Protein AF-A0A0R3RYG3-F1 (afdb_monomer_lite)

Structure (mmCIF, N/CA/C/O backbone):
data_AF-A0A0R3RYG3-F1
#
_entry.id   AF-A0A0R3RYG3-F1
#
loop_
_atom_site.group_PDB
_atom_site.id
_atom_site.type_symbol
_atom_site.label_atom_id
_atom_site.label_alt_id
_atom_site.label_comp_id
_atom_site.label_asym_id
_atom_site.label_entity_id
_atom_site.label_seq_id
_atom_site.pdbx_PDB_ins_code
_atom_site.Cartn_x
_atom_site.Cartn_y
_atom_site.Cartn_z
_atom_site.occupancy
_atom_site.B_iso_or_equiv
_atom_site.auth_seq_id
_atom_site.auth_comp_id
_atom_site.auth_asym_id
_atom_site.auth_atom_id
_atom_site.pdbx_PDB_model_num
ATOM 1 N N . MET A 1 1 ? -20.595 -6.042 23.105 1.00 48.53 1 MET A N 1
ATOM 2 C CA . MET A 1 1 ? -19.994 -6.110 21.751 1.00 48.53 1 MET A CA 1
ATOM 3 C C . MET A 1 1 ? -18.512 -6.395 21.918 1.00 48.53 1 MET A C 1
ATOM 5 O O . MET A 1 1 ? -17.896 -5.761 22.763 1.00 48.53 1 MET A O 1
ATOM 9 N N . ASN A 1 2 ? -17.970 -7.374 21.192 1.00 66.12 2 ASN A N 1
ATOM 10 C CA . ASN A 1 2 ? -16.599 -7.864 21.377 1.00 66.12 2 ASN A CA 1
ATOM 11 C C . ASN A 1 2 ? -15.598 -6.833 20.836 1.00 66.12 2 ASN A C 1
ATOM 13 O O . ASN A 1 2 ? -15.399 -6.761 19.625 1.00 66.12 2 ASN A O 1
ATOM 17 N N . ALA A 1 3 ? -15.005 -6.037 21.730 1.00 70.38 3 ALA A N 1
ATOM 18 C CA . ALA A 1 3 ? -14.041 -4.983 21.399 1.00 70.38 3 ALA A CA 1
ATOM 19 C C . ALA A 1 3 ? -12.876 -5.487 20.520 1.00 70.38 3 ALA A C 1
ATOM 21 O O . ALA A 1 3 ? -12.441 -4.783 19.615 1.00 70.38 3 ALA A O 1
ATOM 22 N N . ASP A 1 4 ? -12.470 -6.743 20.711 1.00 79.88 4 ASP A N 1
ATOM 23 C CA . ASP A 1 4 ? -11.403 -7.427 19.970 1.00 79.88 4 ASP A CA 1
ATOM 24 C C . ASP A 1 4 ? -11.675 -7.514 18.450 1.00 79.88 4 ASP A C 1
ATOM 26 O O . ASP A 1 4 ? -10.835 -7.180 17.616 1.00 79.88 4 ASP A O 1
ATOM 30 N N . ILE A 1 5 ? -12.916 -7.845 18.066 1.00 91.12 5 ILE A N 1
ATOM 31 C CA . ILE A 1 5 ? -13.314 -7.948 16.652 1.00 91.12 5 ILE A CA 1
ATOM 32 C C . ILE A 1 5 ? -13.326 -6.568 15.988 1.00 91.12 5 ILE A C 1
ATOM 34 O O . ILE A 1 5 ? -12.992 -6.445 14.810 1.00 91.12 5 ILE A O 1
ATOM 38 N N . THR A 1 6 ? -13.734 -5.530 16.719 1.00 89.62 6 THR A N 1
ATOM 39 C CA . THR A 1 6 ? -13.742 -4.156 16.202 1.00 89.62 6 THR A CA 1
ATOM 40 C C . THR A 1 6 ? -12.319 -3.667 15.955 1.00 89.62 6 THR A C 1
ATOM 42 O O . THR A 1 6 ? -12.029 -3.180 14.866 1.00 89.62 6 THR A O 1
ATOM 45 N N . GLN A 1 7 ? -11.413 -3.895 16.903 1.00 88.50 7 GLN A N 1
ATOM 46 C CA . GLN A 1 7 ? -10.016 -3.482 16.792 1.00 88.50 7 GLN A CA 1
ATOM 47 C C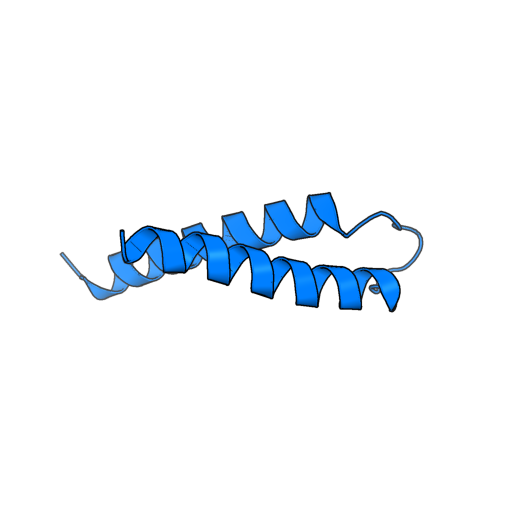 . GLN A 1 7 ? -9.292 -4.207 15.645 1.00 88.50 7 GLN A C 1
ATOM 49 O O . GLN A 1 7 ? -8.550 -3.596 14.874 1.00 88.50 7 GLN A O 1
ATOM 54 N N . LEU A 1 8 ? -9.577 -5.501 15.458 1.00 92.81 8 LEU A N 1
ATOM 55 C CA . LEU A 1 8 ? -9.081 -6.259 14.311 1.00 92.81 8 LEU A CA 1
ATOM 56 C C . LEU A 1 8 ? -9.603 -5.693 12.981 1.00 92.81 8 LEU A C 1
ATOM 58 O O . LEU A 1 8 ? -8.842 -5.562 12.024 1.00 92.81 8 LEU A O 1
ATOM 62 N N . LYS A 1 9 ? -10.892 -5.337 12.902 1.00 93.38 9 LYS A N 1
ATOM 63 C CA . LYS A 1 9 ? -11.483 -4.736 11.693 1.00 93.38 9 LYS A CA 1
ATOM 64 C C . LYS A 1 9 ? -10.852 -3.390 11.349 1.00 93.38 9 LYS A C 1
ATOM 66 O O . LYS A 1 9 ? -10.587 -3.130 10.175 1.00 93.38 9 LYS A O 1
ATOM 71 N N . GLU A 1 10 ? -10.604 -2.552 12.347 1.00 90.62 10 GLU A N 1
ATOM 72 C CA . GLU A 1 10 ? -9.926 -1.267 12.168 1.00 90.62 10 GLU A CA 1
ATOM 73 C C . GLU A 1 10 ? -8.505 -1.473 11.638 1.00 90.62 10 GLU A C 1
ATOM 75 O O . GLU A 1 10 ? -8.144 -0.903 10.607 1.00 90.62 10 GLU A O 1
ATOM 80 N N . PHE A 1 11 ? -7.740 -2.380 12.251 1.00 91.62 11 PHE A N 1
ATOM 81 C CA . PHE A 1 11 ? -6.403 -2.739 11.780 1.00 91.62 11 PHE A CA 1
ATOM 82 C C . PHE A 1 11 ? -6.406 -3.225 10.323 1.00 91.62 11 PHE A C 1
ATOM 84 O O . PHE A 1 11 ? -5.626 -2.741 9.501 1.00 91.62 11 PHE A O 1
ATOM 91 N N . LEU A 1 12 ? -7.308 -4.149 9.976 1.00 94.62 12 LEU A N 1
ATOM 92 C CA . LEU A 1 12 ? -7.414 -4.684 8.616 1.00 94.62 12 LEU A CA 1
ATOM 93 C C . LEU A 1 12 ? -7.815 -3.609 7.601 1.00 94.62 12 LEU A C 1
ATOM 95 O O . LEU A 1 12 ? -7.349 -3.630 6.464 1.00 94.62 12 LEU A O 1
ATOM 99 N N . THR A 1 13 ? -8.636 -2.641 8.005 1.00 93.75 13 THR A N 1
ATOM 100 C CA . THR A 1 13 ? -9.013 -1.512 7.146 1.00 93.75 13 THR A CA 1
ATOM 101 C C . THR A 1 13 ? -7.796 -0.643 6.819 1.00 93.75 13 THR A C 1
ATOM 103 O O . THR A 1 13 ? -7.574 -0.296 5.654 1.00 93.75 13 THR A O 1
ATOM 106 N N . VAL A 1 14 ? -6.960 -0.344 7.820 1.00 93.12 14 VAL A N 1
ATOM 107 C CA . VAL A 1 14 ? -5.707 0.403 7.616 1.00 93.12 14 VAL A CA 1
ATOM 108 C C . VAL A 1 14 ? -4.736 -0.397 6.748 1.00 93.12 14 VAL A C 1
ATOM 110 O O . VAL A 1 14 ? -4.165 0.153 5.808 1.00 93.12 14 VAL A O 1
ATOM 113 N N . TYR A 1 15 ? -4.592 -1.701 6.998 1.00 94.88 15 TYR A N 1
ATOM 114 C CA . TYR A 1 15 ? -3.747 -2.589 6.197 1.00 94.88 15 TYR A CA 1
ATOM 115 C C . TYR A 1 15 ? -4.172 -2.634 4.720 1.00 94.88 15 TYR A C 1
ATOM 117 O O . TYR A 1 15 ? -3.332 -2.499 3.829 1.00 94.88 15 TYR A O 1
ATOM 125 N N . ASN A 1 16 ? -5.469 -2.768 4.439 1.00 96.31 16 ASN A N 1
ATOM 126 C CA . ASN A 1 16 ? -5.989 -2.778 3.069 1.00 96.31 16 ASN A CA 1
ATOM 127 C C . ASN A 1 16 ? -5.743 -1.439 2.358 1.00 96.31 16 ASN A C 1
ATOM 129 O O . ASN A 1 16 ? -5.377 -1.408 1.186 1.00 96.31 16 ASN A O 1
ATOM 133 N N . THR A 1 17 ? -5.877 -0.326 3.082 1.00 95.06 17 THR A N 1
ATOM 134 C CA . THR A 1 17 ? -5.610 1.012 2.534 1.00 95.06 17 THR A CA 1
ATOM 135 C C . THR A 1 17 ? -4.119 1.216 2.243 1.00 95.06 17 THR A C 1
ATOM 137 O O . THR A 1 17 ? -3.754 1.706 1.174 1.00 95.06 17 THR A O 1
ATOM 140 N N . LEU A 1 18 ? -3.246 0.804 3.170 1.00 95.56 18 LEU A N 1
ATOM 141 C CA . LEU A 1 18 ? -1.789 0.823 3.007 1.00 95.56 18 LEU A CA 1
ATOM 142 C C . LEU A 1 18 ? -1.369 0.018 1.772 1.00 95.56 18 LEU A C 1
ATOM 144 O O . LEU A 1 18 ? -0.592 0.499 0.948 1.00 95.56 18 LEU A O 1
ATOM 148 N N . THR A 1 19 ? -1.869 -1.213 1.659 1.00 96.62 19 THR A N 1
ATOM 149 C CA . THR A 1 19 ? -1.488 -2.132 0.583 1.00 96.62 19 THR A CA 1
ATOM 150 C C . THR A 1 19 ? -1.935 -1.631 -0.786 1.00 96.62 19 THR A C 1
ATOM 152 O O . THR A 1 19 ? -1.094 -1.585 -1.679 1.00 96.62 19 THR A O 1
ATOM 155 N N . A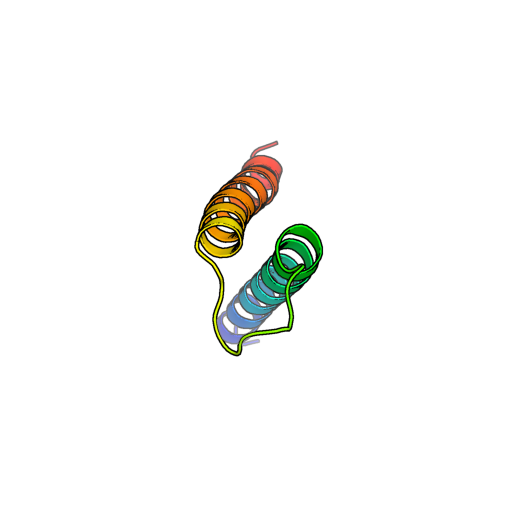SP A 1 20 ? -3.182 -1.173 -0.957 1.00 96.81 20 ASP A N 1
ATOM 156 C CA . ASP A 1 20 ? -3.651 -0.591 -2.229 1.00 96.81 20 ASP A CA 1
ATOM 157 C C . ASP A 1 20 ? -2.838 0.658 -2.614 1.00 96.81 20 ASP A C 1
ATOM 159 O O . ASP A 1 20 ? -2.342 0.760 -3.740 1.00 96.81 20 ASP A O 1
ATOM 163 N N . SER A 1 21 ? -2.607 1.570 -1.663 1.00 95.50 21 SER A N 1
ATOM 164 C CA . SER A 1 21 ? -1.850 2.800 -1.916 1.00 95.50 21 SER A CA 1
ATOM 165 C C . SER A 1 21 ? -0.405 2.516 -2.330 1.00 95.50 21 SER A C 1
ATOM 167 O O . SER A 1 21 ? 0.079 3.086 -3.311 1.00 95.50 21 SER A O 1
ATOM 169 N N . CYS A 1 22 ? 0.304 1.652 -1.599 1.00 97.06 22 CYS A N 1
ATOM 170 C CA . CYS A 1 22 ? 1.695 1.335 -1.920 1.00 97.06 22 CYS A CA 1
ATOM 171 C C . CYS A 1 22 ? 1.812 0.492 -3.188 1.00 97.06 22 CYS A C 1
ATOM 173 O O . CYS A 1 22 ? 2.755 0.687 -3.953 1.00 97.06 22 CYS A O 1
ATOM 175 N N . PHE A 1 23 ? 0.840 -0.382 -3.456 1.00 96.56 23 PHE A N 1
ATOM 176 C CA . PHE A 1 23 ? 0.795 -1.136 -4.700 1.00 96.56 23 PHE A CA 1
ATOM 177 C C . PHE A 1 23 ? 0.691 -0.197 -5.907 1.00 96.56 23 PHE A C 1
ATOM 179 O O . PHE A 1 23 ? 1.530 -0.258 -6.801 1.00 96.56 23 PHE A O 1
ATOM 186 N N . ARG A 1 24 ? -0.265 0.742 -5.895 1.00 95.75 24 ARG A N 1
ATOM 187 C CA . ARG A 1 24 ? -0.452 1.724 -6.980 1.00 95.75 24 ARG A CA 1
ATOM 188 C C . ARG A 1 24 ? 0.736 2.668 -7.163 1.00 95.75 24 ARG A C 1
ATOM 190 O O . ARG A 1 24 ? 0.993 3.111 -8.278 1.00 95.75 24 ARG A O 1
ATOM 197 N N . ALA A 1 25 ? 1.431 3.013 -6.081 1.00 96.25 25 ALA A N 1
ATOM 198 C CA . ALA A 1 25 ? 2.572 3.922 -6.134 1.00 96.25 25 ALA A CA 1
ATOM 199 C C . ALA A 1 25 ? 3.848 3.247 -6.666 1.00 96.25 25 ALA A C 1
ATOM 201 O O . ALA A 1 25 ? 4.601 3.862 -7.433 1.00 96.25 25 ALA A O 1
ATOM 202 N N . CYS A 1 26 ? 4.092 2.004 -6.240 1.00 97.44 26 CYS A N 1
ATOM 203 C CA . CYS A 1 26 ? 5.377 1.337 -6.411 1.00 97.44 26 CYS A CA 1
ATOM 204 C C . CYS A 1 26 ? 5.395 0.277 -7.508 1.00 97.44 26 CYS A C 1
ATOM 206 O O . CYS A 1 26 ? 6.418 0.170 -8.175 1.00 97.44 26 CYS A O 1
ATOM 208 N N . ILE A 1 27 ? 4.312 -0.479 -7.716 1.00 96.31 27 ILE A N 1
ATOM 209 C CA . ILE A 1 27 ? 4.310 -1.585 -8.680 1.00 96.31 27 ILE A CA 1
ATOM 210 C C . ILE A 1 27 ? 4.042 -1.051 -10.075 1.00 96.31 27 ILE A C 1
ATOM 212 O O . ILE A 1 27 ? 3.001 -0.447 -10.340 1.00 96.31 27 ILE A O 1
ATOM 216 N N . ARG A 1 28 ? 5.003 -1.265 -10.968 1.00 93.06 28 ARG A N 1
ATOM 217 C CA . ARG A 1 28 ? 4.950 -0.784 -12.352 1.00 93.06 28 ARG A CA 1
ATOM 218 C C . ARG A 1 28 ? 5.311 -1.871 -13.347 1.00 93.06 28 ARG A C 1
ATOM 220 O O . ARG A 1 28 ? 4.899 -1.773 -14.501 1.00 93.06 28 ARG A O 1
ATOM 227 N N . GLU A 1 29 ? 6.059 -2.885 -12.922 1.00 92.00 29 GLU A N 1
ATOM 228 C CA . GLU A 1 29 ? 6.483 -3.972 -13.787 1.00 92.00 29 GLU A CA 1
ATOM 229 C C . GLU A 1 29 ? 5.690 -5.253 -13.507 1.00 92.00 29 GLU A C 1
ATOM 231 O O . GLU A 1 29 ? 5.643 -5.754 -12.389 1.00 92.00 29 GLU A O 1
ATOM 236 N N . PHE A 1 30 ? 5.086 -5.817 -14.556 1.00 94.75 30 PHE A N 1
ATOM 237 C CA . PHE A 1 30 ? 4.265 -7.034 -14.469 1.00 94.75 30 PHE A CA 1
ATOM 238 C C . PHE A 1 30 ? 4.857 -8.210 -15.259 1.00 94.75 30 PHE A C 1
ATOM 240 O O . PHE A 1 30 ? 4.177 -9.197 -15.523 1.00 94.75 30 PHE A O 1
ATOM 247 N N . ASN A 1 31 ? 6.133 -8.112 -15.642 1.00 94.00 31 ASN A N 1
ATOM 248 C CA . ASN A 1 31 ? 6.820 -9.123 -16.452 1.00 94.00 31 ASN A CA 1
ATOM 249 C C . ASN A 1 31 ? 7.300 -10.328 -15.627 1.00 94.00 31 ASN A C 1
ATOM 251 O O . ASN A 1 31 ? 7.648 -11.368 -16.183 1.00 94.00 31 ASN A O 1
ATOM 255 N N . HIS A 1 32 ? 7.329 -10.196 -14.299 1.00 91.12 32 HIS A N 1
ATOM 256 C CA . HIS A 1 32 ? 7.866 -11.195 -13.385 1.00 91.12 32 HIS A CA 1
ATOM 257 C C . HIS A 1 32 ? 6.897 -11.421 -12.225 1.00 91.12 32 HIS A C 1
ATOM 259 O O . HIS A 1 32 ? 6.265 -10.497 -11.728 1.00 91.12 32 HIS A O 1
ATOM 265 N N . HIS A 1 33 ? 6.824 -12.654 -11.727 1.00 92.25 33 HIS A N 1
ATOM 266 C CA . HIS A 1 33 ? 6.000 -13.004 -10.560 1.00 92.25 33 HIS A CA 1
ATOM 267 C C . HIS A 1 33 ? 6.694 -12.6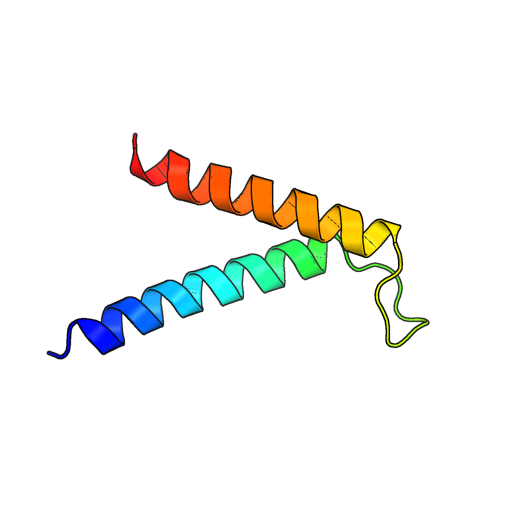40 -9.230 1.00 92.25 33 HIS A C 1
ATOM 269 O O . HIS A 1 33 ? 6.459 -13.268 -8.196 1.00 92.25 33 HIS A O 1
ATOM 275 N N . LYS A 1 34 ? 7.627 -11.685 -9.267 1.00 93.56 34 LYS A N 1
ATOM 276 C CA . LYS A 1 34 ? 8.450 -11.244 -8.143 1.00 93.56 34 LYS A CA 1
ATOM 277 C C . LYS A 1 34 ? 8.693 -9.750 -8.273 1.00 93.56 34 LY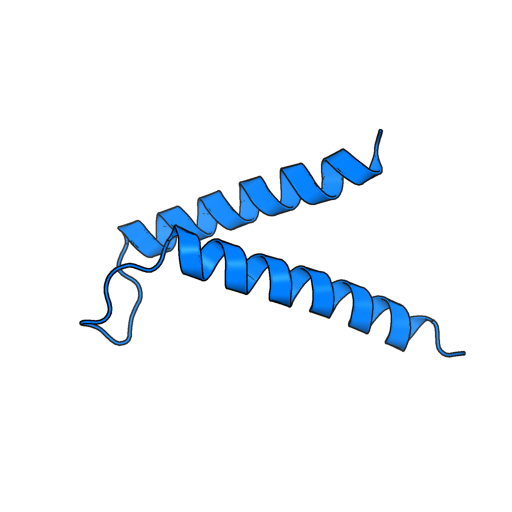S A C 1
ATOM 279 O O . LYS A 1 34 ? 8.868 -9.256 -9.382 1.00 93.56 34 LYS A O 1
ATOM 284 N N . LEU A 1 35 ? 8.758 -9.083 -7.128 1.00 93.25 35 LEU A N 1
ATOM 285 C CA . LEU A 1 35 ? 9.161 -7.687 -7.047 1.00 93.25 35 LEU A CA 1
ATOM 286 C C . LEU A 1 35 ? 10.620 -7.549 -7.464 1.00 93.25 35 LEU A C 1
ATOM 288 O O . LEU A 1 35 ? 11.474 -8.322 -7.018 1.00 93.25 35 LEU A O 1
ATOM 292 N N . ILE A 1 36 ? 10.902 -6.536 -8.274 1.00 95.50 36 ILE A N 1
ATOM 293 C CA . ILE A 1 36 ? 12.278 -6.098 -8.501 1.00 95.50 36 ILE A CA 1
ATOM 294 C C . ILE A 1 36 ? 12.788 -5.323 -7.277 1.00 95.50 36 ILE A C 1
ATOM 296 O O . ILE A 1 36 ? 12.014 -4.870 -6.425 1.00 95.50 36 ILE A O 1
ATOM 300 N N . GLU A 1 37 ? 14.104 -5.146 -7.179 1.00 96.00 37 GLU A N 1
ATOM 301 C CA . GLU A 1 37 ? 14.736 -4.443 -6.054 1.00 96.00 37 GLU A CA 1
ATOM 302 C C . GLU A 1 37 ? 14.195 -3.012 -5.900 1.00 96.00 37 GLU A C 1
ATOM 304 O O . GLU A 1 37 ? 13.803 -2.611 -4.806 1.00 96.00 37 GLU A O 1
ATOM 309 N N . CYS A 1 38 ? 14.031 -2.281 -7.010 1.00 95.38 38 CYS A N 1
ATOM 310 C CA . CYS A 1 38 ? 13.487 -0.922 -6.994 1.00 95.38 38 CYS A CA 1
ATOM 311 C C . CYS A 1 38 ? 12.055 -0.846 -6.431 1.00 95.38 38 CYS A C 1
ATOM 313 O O . CYS A 1 38 ? 11.727 0.085 -5.691 1.00 95.38 38 CYS A O 1
ATOM 315 N N . GLU A 1 39 ? 11.195 -1.812 -6.763 1.00 96.75 39 GLU A N 1
ATOM 316 C CA . GLU A 1 39 ? 9.822 -1.883 -6.245 1.00 96.75 39 GLU A CA 1
ATOM 317 C C . GLU A 1 39 ? 9.816 -2.259 -4.762 1.00 96.75 39 GLU A C 1
ATOM 319 O O . GLU A 1 39 ? 9.060 -1.683 -3.980 1.00 96.75 39 GLU A O 1
ATOM 324 N N . THR A 1 40 ? 10.708 -3.166 -4.358 1.00 96.62 40 THR A N 1
ATOM 325 C CA . THR A 1 40 ? 10.890 -3.570 -2.957 1.00 96.62 40 THR A CA 1
ATOM 326 C C . THR A 1 40 ? 11.313 -2.382 -2.090 1.00 96.62 40 THR A C 1
ATOM 328 O O . THR A 1 40 ? 10.703 -2.113 -1.050 1.00 96.62 40 THR A O 1
ATOM 331 N N . ASP A 1 41 ? 12.299 -1.609 -2.544 1.00 97.62 41 ASP A N 1
ATOM 332 C CA . ASP A 1 41 ? 12.747 -0.389 -1.870 1.00 97.62 41 ASP A CA 1
ATOM 333 C C . ASP A 1 41 ? 11.654 0.680 -1.817 1.00 97.62 41 ASP A C 1
ATOM 335 O O . ASP A 1 41 ? 11.481 1.352 -0.793 1.00 97.62 41 ASP A O 1
ATOM 339 N N . CYS A 1 42 ? 10.888 0.831 -2.900 1.00 97.75 42 CYS A N 1
ATOM 340 C CA . CYS A 1 42 ? 9.748 1.738 -2.933 1.00 97.75 42 CYS A CA 1
ATOM 341 C C . CYS A 1 42 ? 8.688 1.341 -1.899 1.00 97.75 42 CYS A C 1
ATOM 343 O O . CYS A 1 42 ? 8.244 2.199 -1.136 1.00 97.75 42 CYS A O 1
ATOM 345 N N . ILE A 1 43 ? 8.321 0.056 -1.809 1.00 97.25 43 ILE A N 1
ATOM 346 C CA . ILE A 1 43 ? 7.345 -0.439 -0.825 1.00 97.25 43 ILE A CA 1
ATOM 347 C C . ILE A 1 43 ? 7.826 -0.167 0.601 1.00 97.25 43 ILE A C 1
ATOM 349 O O . ILE A 1 43 ? 7.043 0.304 1.429 1.00 97.25 43 ILE A O 1
ATOM 353 N N . ASN A 1 44 ? 9.104 -0.419 0.893 1.00 96.38 44 ASN A N 1
ATOM 354 C CA . ASN A 1 44 ? 9.673 -0.177 2.219 1.00 96.38 44 ASN A CA 1
ATOM 355 C C . ASN A 1 44 ? 9.544 1.294 2.635 1.00 96.38 44 ASN A C 1
ATOM 357 O O . ASN A 1 44 ? 9.084 1.582 3.745 1.00 96.38 44 ASN A O 1
ATOM 361 N N . LYS A 1 45 ? 9.867 2.219 1.725 1.00 96.31 45 LYS A N 1
ATOM 362 C CA . LYS A 1 45 ? 9.695 3.663 1.940 1.00 96.31 45 LYS A CA 1
ATOM 363 C C . LYS A 1 45 ? 8.219 4.038 2.055 1.00 96.31 45 LYS A C 1
ATOM 365 O O . LYS A 1 45 ? 7.841 4.743 2.986 1.00 96.31 45 LYS A O 1
ATOM 370 N N . CYS A 1 46 ? 7.369 3.535 1.161 1.00 96.94 46 CYS A N 1
ATOM 371 C CA . CYS A 1 46 ? 5.935 3.817 1.161 1.00 96.94 46 CYS A CA 1
ATOM 372 C C . CYS A 1 46 ? 5.274 3.415 2.484 1.00 96.94 46 CYS A C 1
ATOM 374 O O . CYS A 1 46 ? 4.547 4.216 3.072 1.00 96.94 46 CYS A O 1
ATOM 376 N N . LYS A 1 47 ? 5.599 2.226 3.011 1.00 94.94 47 LYS A N 1
ATOM 377 C CA . LYS A 1 47 ? 5.125 1.776 4.324 1.00 94.94 47 LYS A CA 1
ATOM 378 C C . LYS A 1 47 ? 5.527 2.754 5.427 1.00 94.94 47 LYS A C 1
ATOM 380 O O . LYS A 1 47 ? 4.692 3.120 6.247 1.00 94.94 47 LYS A O 1
ATOM 385 N N . GLN A 1 48 ? 6.790 3.181 5.454 1.00 93.25 48 GLN A N 1
ATOM 386 C CA . GLN A 1 48 ? 7.275 4.135 6.456 1.00 93.25 48 GLN A CA 1
ATOM 387 C C . GLN A 1 48 ? 6.528 5.470 6.368 1.00 93.25 48 GLN A C 1
ATOM 389 O O . GLN A 1 48 ? 6.011 5.935 7.379 1.00 93.25 48 GLN A O 1
ATOM 394 N N . TYR A 1 49 ? 6.404 6.049 5.171 1.00 92.31 49 TYR A N 1
ATOM 395 C CA . TYR A 1 49 ? 5.690 7.314 4.977 1.00 92.31 49 TYR A CA 1
ATOM 396 C C . TYR A 1 49 ? 4.209 7.223 5.343 1.00 92.31 49 TYR A C 1
ATOM 398 O O . TYR A 1 49 ? 3.697 8.114 6.018 1.00 92.31 49 TYR A O 1
ATOM 406 N N . PHE A 1 50 ? 3.523 6.153 4.932 1.00 91.56 50 PHE A N 1
ATOM 407 C CA . PHE A 1 50 ? 2.110 5.963 5.243 1.00 91.56 50 PHE A CA 1
ATOM 408 C C . PHE A 1 50 ? 1.886 5.870 6.750 1.00 91.56 50 PHE A C 1
ATOM 410 O O . PHE A 1 50 ? 1.017 6.558 7.275 1.00 91.56 50 PHE A O 1
ATOM 417 N N . LEU A 1 51 ? 2.680 5.055 7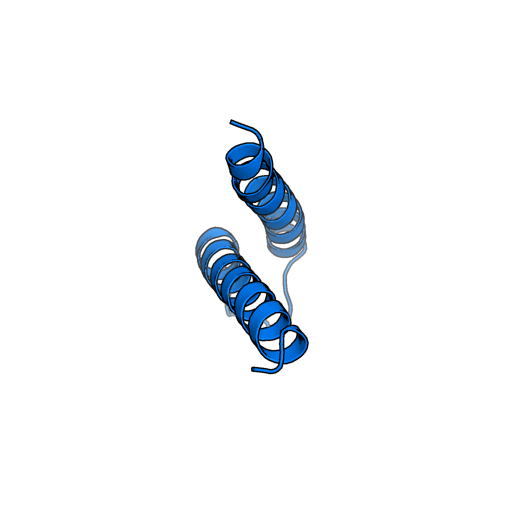.454 1.00 88.69 51 LEU A N 1
ATOM 418 C CA . LEU A 1 51 ? 2.546 4.897 8.901 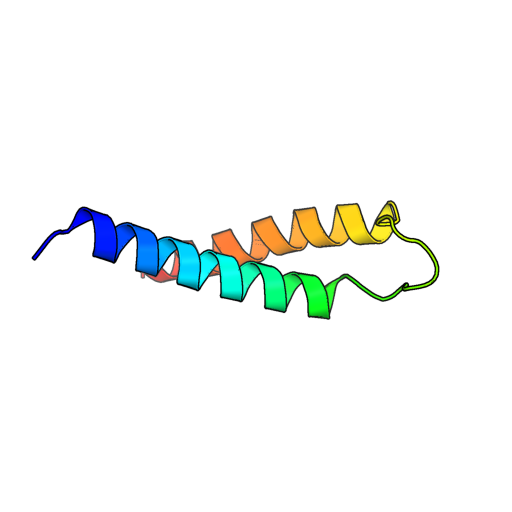1.00 88.69 51 LEU A CA 1
ATOM 419 C C . LEU A 1 51 ? 2.890 6.200 9.625 1.00 88.69 51 LEU A C 1
ATOM 421 O O . LEU A 1 51 ? 2.128 6.607 10.492 1.00 88.69 51 LEU A O 1
ATOM 425 N N . LEU A 1 52 ? 3.962 6.898 9.236 1.00 88.19 52 LEU A N 1
ATOM 426 C CA . LEU A 1 52 ? 4.285 8.208 9.807 1.00 88.19 52 LEU A CA 1
ATOM 427 C C . LEU A 1 52 ? 3.118 9.183 9.627 1.00 88.19 52 LEU A C 1
ATOM 429 O O . LEU A 1 52 ? 2.662 9.760 10.601 1.00 88.19 52 LEU A O 1
ATOM 433 N N . HIS A 1 53 ? 2.573 9.321 8.420 1.00 84.62 53 HIS A N 1
ATOM 434 C CA . HIS A 1 53 ? 1.465 10.242 8.166 1.00 84.62 53 HIS A CA 1
ATOM 435 C C . HIS A 1 53 ? 0.147 9.816 8.841 1.00 84.62 53 HIS A C 1
ATOM 437 O O . HIS A 1 53 ? -0.627 10.669 9.268 1.00 84.62 53 HIS A O 1
ATOM 443 N N . HIS A 1 54 ? -0.131 8.514 8.941 1.00 80.44 54 HIS A N 1
ATOM 444 C CA . HIS A 1 54 ? -1.352 7.998 9.563 1.00 80.44 54 HIS A CA 1
ATOM 445 C C . HIS A 1 54 ? -1.302 8.081 11.096 1.00 80.44 54 HIS A C 1
ATOM 447 O O . HIS A 1 54 ? -2.295 8.464 11.706 1.00 80.44 54 HIS A O 1
ATOM 453 N N . PHE A 1 55 ? -0.153 7.785 11.716 1.00 73.00 55 PHE A N 1
ATOM 454 C CA . PHE A 1 55 ? 0.014 7.848 13.170 1.00 73.00 55 PHE A CA 1
ATOM 455 C C . PHE A 1 55 ? 0.297 9.261 13.687 1.00 73.00 55 PHE A C 1
ATOM 457 O O . PHE A 1 55 ? -0.278 9.631 14.702 1.00 73.00 55 PHE A O 1
ATOM 464 N N . PHE A 1 56 ? 1.073 10.099 12.986 1.00 66.50 56 PHE A N 1
ATOM 465 C CA . PHE A 1 56 ? 1.249 11.498 13.415 1.00 66.50 56 PHE A CA 1
ATOM 466 C C . PHE A 1 56 ? -0.050 12.309 13.329 1.00 66.50 56 PHE A C 1
ATOM 468 O O . PHE A 1 56 ? -0.213 13.275 14.066 1.00 66.50 56 PHE A O 1
ATOM 475 N N . LYS A 1 57 ? -1.007 11.915 12.477 1.00 56.53 57 LYS A N 1
ATOM 476 C CA . LYS A 1 57 ? -2.348 12.518 12.469 1.00 56.53 57 LYS A CA 1
ATOM 477 C C . LYS A 1 57 ? -3.193 12.189 13.705 1.00 56.53 57 LYS A C 1
ATOM 479 O O . LYS A 1 57 ? -4.228 12.817 13.872 1.00 56.53 57 LYS A O 1
ATOM 484 N N . LEU A 1 58 ? -2.795 11.221 14.534 1.00 52.16 58 LEU A N 1
ATOM 485 C CA . LEU A 1 58 ? -3.491 10.886 15.782 1.00 52.16 58 LEU A CA 1
ATOM 486 C C . LEU A 1 58 ? -2.960 11.675 16.994 1.00 52.16 58 LEU A C 1
ATOM 488 O O . LEU A 1 58 ? -3.574 11.609 18.054 1.00 52.16 58 LEU A O 1
ATOM 492 N N . GLU A 1 59 ? -1.856 12.421 16.850 1.00 47.94 59 GLU A N 1
ATOM 493 C CA . GLU A 1 59 ? -1.250 13.225 17.928 1.00 47.94 59 GLU A CA 1
ATOM 494 C C . GLU A 1 59 ? -1.495 14.746 17.800 1.00 47.94 59 GLU A C 1
ATOM 496 O O . GLU A 1 59 ? -0.996 15.507 18.630 1.00 47.94 59 GLU A O 1
ATOM 501 N N . ILE A 1 60 ? -2.266 15.202 16.800 1.00 45.81 60 ILE A N 1
ATOM 502 C CA . ILE A 1 60 ? -2.677 16.614 16.617 1.00 45.81 60 ILE A CA 1
ATOM 503 C C . ILE A 1 60 ? -4.199 16.729 16.636 1.00 45.81 60 ILE A C 1
ATOM 505 O O . ILE A 1 60 ? -4.849 15.952 15.902 1.00 45.81 60 ILE A O 1
#

pLDDT: mean 88.28, std 13.55, range [45.81, 97.75]

Radius of gyration: 14.57 Å; chains: 1; bounding box: 35×30×38 Å

InterPro domains:
  IPR004217 Tim10-like [PF02953] (5-52)
  IPR035427 Tim10-like domain superfamily [G3DSA:1.10.287.810] (1-56)
  IPR035427 Tim10-like domain superfamily [SSF144122] (7-55)
  IPR050673 Mitochondrial import inner membrane translocase subunit [PTHR13172] (3-53)

Sequence (60 aa):
MNADITQLKEFLTVYNTLTDSCFRACIREFNHHKLIECETDCINKCKQYFLLHHFFKLEI

Foldseek 3Di:
DPVVVVVVVVVVVLVVVLCVVLCVVQDDDDPDPDDDPRSVVSSVVSSVVSCCVVVVVVVD

Secondary structure (DSSP, 8-state):
--HHHHHHHHHHHHHHHHHHHHHHHH----SSSS--HHHHHHHHHHHHHHHHHHHHTT--

Organism: NCBI:txid1147741